Protein AF-A0A0B4EH41-F1 (afdb_monomer_lite)

Secondary structure (DSSP, 8-state):
---HHHHHHHHHHHTT--HHHHHHHHHHHTTT---HHHHHHHHHHHHHHHHHHHHHHHHHHTTT---TTHHHHHHHHHHHHHHHHHHHH--

Structure (mmCIF, N/CA/C/O backbone):
data_AF-A0A0B4EH41-F1
#
_entry.id   AF-A0A0B4EH41-F1
#
loop_
_atom_site.group_PDB
_atom_site.id
_atom_site.type_symbol
_atom_site.label_atom_id
_atom_site.label_alt_id
_atom_site.label_comp_id
_atom_site.label_asym_id
_atom_site.label_entity_id
_atom_site.label_seq_id
_atom_site.pdbx_PDB_ins_code
_atom_site.Cartn_x
_atom_site.Cartn_y
_atom_site.Cartn_z
_atom_site.occupancy
_atom_site.B_iso_or_equiv
_atom_site.auth_seq_id
_atom_site.auth_comp_id
_atom_site.auth_asym_id
_atom_site.auth_atom_id
_atom_site.pdbx_PDB_model_num
ATOM 1 N N . MET A 1 1 ? -17.371 2.716 -9.396 1.00 71.81 1 MET A N 1
ATOM 2 C CA . MET A 1 1 ? -16.969 3.410 -8.154 1.00 71.81 1 MET A CA 1
ATOM 3 C C . MET A 1 1 ? -16.178 2.432 -7.316 1.00 71.81 1 MET A C 1
ATOM 5 O O . MET A 1 1 ? -16.508 1.253 -7.376 1.00 71.81 1 MET A O 1
ATOM 9 N N . ASN A 1 2 ? -15.147 2.907 -6.621 1.00 91.06 2 ASN A N 1
ATOM 10 C CA . ASN A 1 2 ? -14.314 2.088 -5.741 1.00 91.06 2 ASN A CA 1
ATOM 11 C C . ASN A 1 2 ? -14.613 2.394 -4.264 1.00 91.06 2 ASN A C 1
ATOM 13 O O . ASN A 1 2 ? -15.360 3.331 -3.979 1.00 91.06 2 ASN A O 1
ATOM 17 N N . GLU A 1 3 ? -14.047 1.606 -3.354 1.00 96.38 3 GLU A N 1
ATOM 18 C CA . GLU A 1 3 ? -14.113 1.863 -1.911 1.00 96.38 3 GLU A CA 1
ATOM 19 C C . GLU A 1 3 ? -13.216 3.046 -1.512 1.00 96.38 3 GLU A C 1
ATOM 21 O O . GLU A 1 3 ? -12.212 3.324 -2.167 1.00 96.38 3 GLU A O 1
ATOM 26 N N . LEU A 1 4 ? -13.582 3.756 -0.442 1.00 96.94 4 LEU A N 1
ATOM 27 C CA . LEU A 1 4 ? -12.884 4.963 0.016 1.00 96.94 4 LEU A CA 1
ATOM 28 C C . LEU A 1 4 ? -11.431 4.675 0.415 1.00 96.94 4 LEU A C 1
ATOM 30 O O . LEU A 1 4 ? -10.520 5.451 0.137 1.00 96.94 4 LEU A O 1
ATOM 34 N N . GLU A 1 5 ? -11.221 3.532 1.053 1.00 98.00 5 GLU A N 1
ATOM 35 C CA . GLU A 1 5 ? -9.935 3.051 1.535 1.00 98.00 5 GLU A CA 1
ATOM 36 C C . GLU A 1 5 ? -8.917 2.873 0.406 1.00 98.00 5 GLU A C 1
ATOM 38 O O . GLU A 1 5 ? -7.716 2.932 0.662 1.00 98.00 5 GLU A O 1
ATOM 43 N N . TRP A 1 6 ? -9.374 2.705 -0.840 1.00 98.25 6 TRP A N 1
ATOM 44 C CA . TRP A 1 6 ? -8.495 2.682 -2.004 1.00 98.25 6 TRP A CA 1
ATOM 45 C C . TRP A 1 6 ? -7.764 4.016 -2.183 1.00 98.25 6 TRP A C 1
ATOM 47 O O . TRP A 1 6 ? -6.548 4.033 -2.369 1.00 98.25 6 TRP A O 1
ATOM 57 N N . ASP A 1 7 ? -8.481 5.137 -2.101 1.00 98.25 7 ASP A N 1
ATOM 58 C CA . ASP A 1 7 ? -7.877 6.461 -2.276 1.00 98.25 7 ASP A CA 1
ATOM 59 C C . ASP A 1 7 ? -6.982 6.825 -1.087 1.00 98.25 7 ASP A C 1
ATOM 61 O O . ASP A 1 7 ? -5.927 7.431 -1.270 1.00 98.25 7 ASP A O 1
ATOM 65 N N . LEU A 1 8 ? -7.346 6.395 0.125 1.00 98.31 8 LEU A N 1
ATOM 66 C CA . LEU A 1 8 ? -6.510 6.583 1.314 1.00 98.31 8 LEU A CA 1
ATOM 67 C C . LEU A 1 8 ? -5.212 5.771 1.229 1.00 98.31 8 LEU A C 1
ATOM 69 O O . LEU A 1 8 ? -4.141 6.308 1.505 1.00 98.31 8 LEU A O 1
ATOM 73 N N . ALA A 1 9 ? -5.288 4.515 0.779 1.00 98.19 9 ALA A N 1
ATOM 74 C CA . ALA A 1 9 ? -4.116 3.684 0.517 1.00 98.19 9 ALA A CA 1
ATOM 75 C C . ALA A 1 9 ? -3.183 4.328 -0.519 1.00 98.19 9 ALA A C 1
ATOM 77 O O . ALA A 1 9 ? -1.974 4.412 -0.285 1.00 98.19 9 ALA A O 1
ATOM 78 N N . ALA A 1 10 ? -3.749 4.840 -1.618 1.00 98.38 10 ALA A N 1
ATOM 79 C CA . ALA A 1 10 ? -2.988 5.535 -2.654 1.00 98.38 10 ALA A CA 1
ATOM 80 C C . ALA A 1 10 ? -2.298 6.772 -2.088 1.00 98.38 10 ALA A C 1
ATOM 82 O O . ALA A 1 10 ? -1.094 6.950 -2.272 1.00 98.38 10 ALA A O 1
ATOM 83 N N . PHE A 1 11 ? -3.040 7.602 -1.354 1.00 98.31 11 PHE A N 1
ATOM 84 C CA . PHE A 1 11 ? -2.500 8.812 -0.753 1.00 98.31 11 PHE A CA 1
ATOM 85 C C . PHE A 1 11 ? -1.303 8.507 0.155 1.00 98.31 11 PHE A C 1
ATOM 87 O O . PHE A 1 11 ? -0.262 9.152 0.023 1.00 98.31 11 PHE A O 1
ATOM 94 N N . SER A 1 12 ? -1.412 7.497 1.021 1.00 97.88 12 SER A N 1
ATOM 95 C CA . SER A 1 12 ? -0.314 7.089 1.902 1.00 97.88 12 SER A CA 1
ATOM 96 C C . SER A 1 12 ? 0.903 6.569 1.128 1.00 97.88 12 SER A C 1
ATOM 98 O O . SER A 1 12 ? 2.028 6.965 1.428 1.00 97.88 12 SER A O 1
ATOM 100 N N . LEU A 1 13 ? 0.703 5.726 0.105 1.00 98.00 13 LEU A N 1
ATOM 101 C CA . LEU A 1 13 ? 1.807 5.160 -0.682 1.00 98.00 13 LEU A CA 1
ATOM 102 C C . LEU A 1 13 ? 2.570 6.210 -1.488 1.00 98.00 13 LEU A C 1
ATOM 104 O O . LEU A 1 13 ? 3.803 6.181 -1.518 1.00 98.00 13 LEU A O 1
ATOM 108 N N . GLU A 1 14 ? 1.853 7.111 -2.160 1.00 97.94 14 GLU A N 1
ATOM 109 C CA . GLU A 1 14 ? 2.470 8.092 -3.059 1.00 97.94 14 GLU A CA 1
ATOM 110 C C . GLU A 1 14 ? 3.158 9.228 -2.297 1.00 97.94 14 GLU A C 1
ATOM 112 O O . GLU A 1 14 ? 4.136 9.793 -2.787 1.00 97.94 14 GLU A O 1
ATOM 117 N N . ASN A 1 15 ? 2.719 9.512 -1.066 1.00 97.44 15 ASN A N 1
ATOM 118 C CA . ASN A 1 15 ? 3.428 10.410 -0.153 1.00 97.44 15 ASN A CA 1
ATOM 119 C C . ASN A 1 15 ? 4.519 9.701 0.668 1.00 97.44 15 ASN A C 1
ATOM 121 O O . ASN A 1 15 ? 5.164 10.346 1.492 1.00 97.44 15 ASN A O 1
ATOM 125 N N . GLN A 1 16 ? 4.752 8.403 0.429 1.00 94.94 16 GLN A N 1
ATOM 126 C CA . GLN A 1 16 ? 5.780 7.596 1.099 1.00 94.94 16 GLN A CA 1
ATOM 127 C C . GLN A 1 16 ? 5.652 7.621 2.626 1.00 94.94 16 GLN A C 1
ATOM 129 O O . GLN A 1 16 ? 6.657 7.647 3.335 1.00 94.94 16 GLN A O 1
ATOM 134 N N . PHE A 1 17 ? 4.416 7.618 3.129 1.00 96.88 17 PHE A N 1
ATOM 135 C CA . PHE A 1 17 ? 4.185 7.560 4.564 1.00 96.88 17 PHE A CA 1
ATOM 136 C C . PHE A 1 17 ? 4.690 6.236 5.131 1.00 96.88 17 PHE A C 1
ATOM 138 O O . PHE A 1 17 ? 4.428 5.165 4.577 1.00 96.88 17 PHE A O 1
ATOM 145 N N . ASP A 1 18 ? 5.385 6.313 6.262 1.00 91.56 18 ASP A N 1
ATOM 146 C CA . ASP A 1 18 ? 5.635 5.141 7.093 1.00 91.56 18 ASP A CA 1
ATO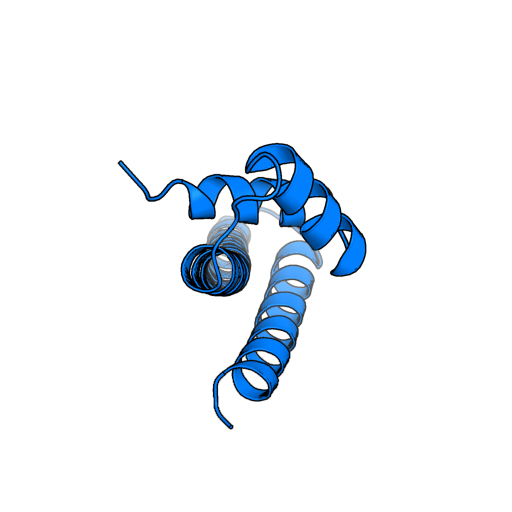M 147 C C . ASP A 1 18 ? 4.352 4.704 7.837 1.00 91.56 18 ASP A C 1
ATOM 149 O O . ASP A 1 18 ? 3.266 5.271 7.656 1.00 91.56 18 ASP A O 1
ATOM 153 N N . GLN A 1 19 ? 4.449 3.647 8.648 1.00 87.38 19 GLN A N 1
ATOM 154 C CA . GLN A 1 19 ? 3.296 3.102 9.373 1.00 87.38 19 GLN A CA 1
ATOM 155 C C . GLN A 1 19 ? 2.707 4.093 10.388 1.00 87.38 19 GLN A C 1
ATOM 157 O O . GLN A 1 19 ? 1.483 4.196 10.490 1.00 87.38 19 GLN A O 1
ATOM 162 N N . GLU A 1 20 ? 3.543 4.850 11.103 1.00 93.50 20 GLU A N 1
ATOM 163 C CA . GLU A 1 20 ? 3.074 5.808 12.110 1.00 93.50 20 GLU A CA 1
ATOM 164 C C . GLU A 1 20 ? 2.455 7.040 11.445 1.00 93.50 20 GLU A C 1
ATOM 166 O O . GLU A 1 20 ? 1.376 7.474 11.846 1.00 93.50 20 GLU A O 1
ATOM 171 N N . GLN A 1 21 ? 3.057 7.542 10.365 1.00 97.25 21 GLN A N 1
ATOM 172 C CA . GLN A 1 21 ? 2.498 8.626 9.555 1.00 97.25 21 GLN A CA 1
ATOM 173 C C . GLN A 1 21 ? 1.172 8.224 8.908 1.00 97.25 21 GLN A C 1
ATOM 175 O O . GLN A 1 21 ? 0.217 9.001 8.902 1.00 97.25 21 GLN A O 1
ATOM 180 N N . THR A 1 22 ? 1.081 6.996 8.388 1.00 95.38 22 THR A N 1
ATOM 181 C CA . THR A 1 22 ? -0.169 6.459 7.837 1.00 95.38 22 THR A CA 1
ATOM 182 C C . THR A 1 22 ? -1.235 6.382 8.924 1.00 95.38 22 THR A C 1
ATOM 184 O O . THR A 1 22 ? -2.359 6.828 8.715 1.00 95.38 22 THR A O 1
ATOM 187 N N . LYS A 1 23 ? -0.890 5.877 10.110 1.00 94.38 23 LYS A N 1
ATOM 188 C CA . LYS A 1 23 ? -1.808 5.812 11.246 1.00 94.38 23 LYS A CA 1
ATOM 189 C C . LYS A 1 23 ? -2.293 7.200 11.664 1.00 94.38 23 LYS A C 1
ATOM 191 O O . LYS A 1 23 ? -3.501 7.383 11.776 1.00 94.38 23 LYS A O 1
ATOM 196 N N . GLU A 1 24 ? -1.396 8.170 11.838 1.00 97.62 24 GLU A N 1
ATOM 197 C CA . GLU A 1 24 ? -1.742 9.552 12.199 1.00 97.62 24 GLU A CA 1
ATOM 198 C C . GLU A 1 24 ? -2.657 10.204 11.153 1.00 97.62 24 GLU A C 1
ATOM 200 O O . GLU A 1 24 ? -3.700 10.761 11.499 1.00 97.62 24 GLU A O 1
ATOM 205 N N . PHE A 1 25 ? -2.318 10.074 9.868 1.00 98.06 25 PHE A N 1
ATOM 206 C CA . PHE A 1 25 ? -3.145 10.564 8.766 1.00 98.06 25 PHE A CA 1
ATOM 207 C C . PHE A 1 25 ? -4.571 10.009 8.835 1.00 98.06 25 PHE A C 1
ATOM 209 O O . PHE A 1 25 ? -5.540 10.758 8.701 1.00 98.06 25 PHE A O 1
ATOM 216 N N . LEU A 1 26 ? -4.706 8.705 9.070 1.00 97.75 26 LEU A N 1
ATOM 217 C CA . LEU A 1 26 ? -6.002 8.044 9.127 1.00 97.75 26 LEU A CA 1
ATOM 218 C C . LEU A 1 26 ? -6.807 8.414 10.375 1.00 97.75 26 LEU A C 1
ATOM 220 O O . LEU A 1 26 ? -8.021 8.581 10.275 1.00 97.75 26 LEU A O 1
ATOM 224 N N . GLU A 1 27 ? -6.159 8.598 11.528 1.00 97.81 27 GLU A N 1
ATOM 225 C CA . GLU A 1 27 ? -6.823 9.135 12.723 1.00 97.81 27 GLU A CA 1
ATOM 226 C C . GLU A 1 27 ? -7.426 10.513 12.445 1.00 97.81 27 GLU A C 1
ATOM 228 O O . GLU A 1 27 ? -8.579 10.769 12.789 1.00 97.81 27 GLU A O 1
ATOM 233 N N . ILE A 1 28 ? -6.674 11.389 11.775 1.00 98.00 28 ILE A N 1
ATOM 234 C CA . ILE A 1 28 ? -7.152 12.724 11.405 1.00 98.00 28 ILE A CA 1
ATOM 235 C C . ILE A 1 28 ? -8.301 12.617 10.397 1.00 98.00 28 ILE A C 1
ATOM 237 O O . ILE A 1 28 ? -9.345 13.237 10.594 1.00 98.00 28 ILE A O 1
ATOM 241 N N . TYR A 1 29 ? -8.132 11.816 9.342 1.00 98.12 29 TYR A N 1
ATOM 242 C CA . TYR A 1 29 ? -9.119 11.667 8.272 1.00 98.12 29 TYR A CA 1
ATOM 243 C C . TYR A 1 29 ? -10.474 11.156 8.787 1.00 98.12 29 TYR A C 1
ATOM 245 O O . TYR A 1 29 ? -11.522 11.652 8.378 1.00 98.12 29 TYR A O 1
ATOM 253 N N . PHE A 1 30 ? -10.460 10.188 9.707 1.00 97.81 30 PHE A N 1
ATOM 254 C CA . PHE A 1 30 ? -11.668 9.604 10.298 1.00 97.81 30 PHE A CA 1
ATOM 255 C C . PHE A 1 30 ? -12.120 10.289 11.598 1.00 97.81 30 PHE A C 1
ATOM 257 O O . PHE A 1 30 ? -13.013 9.773 12.272 1.00 97.81 30 PHE A O 1
ATOM 264 N N . GLU A 1 31 ? -11.524 11.421 11.985 1.00 98.00 31 GLU A N 1
ATOM 265 C CA . GLU A 1 31 ? -11.822 12.123 13.245 1.00 98.00 31 GLU A CA 1
ATOM 266 C C . GLU A 1 31 ? -11.732 11.212 14.491 1.00 98.00 31 GLU A C 1
ATOM 268 O O . GLU A 1 31 ? -12.573 11.272 15.393 1.00 98.00 31 GLU A O 1
ATOM 273 N N . GLY A 1 32 ? -10.749 10.310 14.521 1.00 96.62 32 GLY A N 1
ATOM 274 C CA . GLY A 1 32 ? -10.550 9.341 15.602 1.00 96.62 32 GLY A CA 1
ATOM 275 C C . GLY A 1 32 ? -11.517 8.151 15.602 1.00 96.62 32 GLY A C 1
ATOM 276 O O . GLY A 1 32 ? -11.577 7.411 16.582 1.00 96.62 32 GLY A O 1
ATOM 277 N N . LYS A 1 33 ? -12.322 7.969 14.543 1.00 97.62 33 LYS A N 1
ATOM 278 C CA . LYS A 1 33 ? -13.362 6.920 14.447 1.00 97.62 33 LYS A CA 1
ATOM 279 C C . LYS A 1 33 ? -13.018 5.805 13.457 1.00 97.62 33 LYS A C 1
ATOM 281 O O . LYS A 1 33 ? -13.910 5.062 13.046 1.00 97.62 33 LYS A O 1
ATOM 286 N N . ILE A 1 34 ? -11.760 5.700 13.032 1.00 97.62 34 ILE A N 1
ATOM 287 C CA . ILE A 1 34 ? -11.341 4.648 12.104 1.00 97.62 34 ILE A CA 1
ATOM 288 C C . ILE A 1 34 ? -11.535 3.266 12.747 1.00 97.62 34 ILE A C 1
ATOM 290 O O . ILE A 1 34 ? -11.160 3.039 13.897 1.00 97.62 34 ILE A O 1
ATOM 294 N N . THR A 1 35 ? -12.130 2.335 12.002 1.00 97.31 35 THR A N 1
ATOM 295 C CA . THR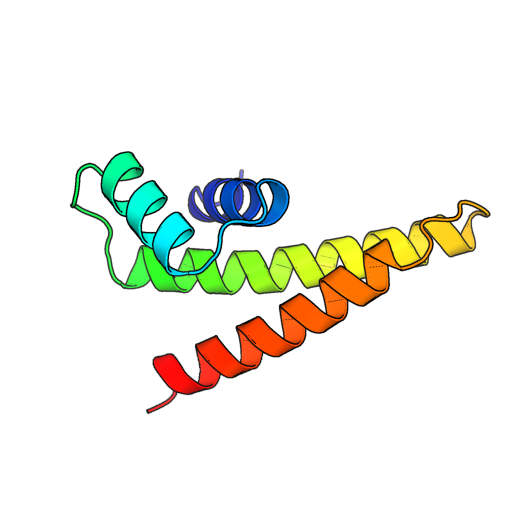 A 1 35 ? -12.343 0.957 12.466 1.00 97.31 35 THR A CA 1
ATOM 296 C C . THR A 1 35 ? -11.198 0.035 12.049 1.00 97.31 35 THR A C 1
ATOM 298 O O . THR A 1 35 ? -10.489 0.302 11.077 1.00 97.31 35 THR A O 1
ATOM 301 N N . GLU A 1 36 ? -11.065 -1.107 12.726 1.00 95.56 36 GLU A N 1
ATOM 302 C CA . GLU A 1 36 ? -10.130 -2.169 12.324 1.00 95.56 36 GLU A CA 1
ATOM 303 C C . GLU A 1 36 ? -10.404 -2.686 10.903 1.00 95.56 36 GLU A C 1
ATOM 305 O O . GLU A 1 36 ? -9.474 -3.008 10.166 1.00 95.56 36 GLU A O 1
ATOM 310 N N . GLU A 1 37 ? -11.669 -2.704 10.466 1.00 96.31 37 GLU A N 1
ATOM 311 C CA . GLU A 1 37 ? -12.010 -3.063 9.087 1.00 96.31 37 GLU A CA 1
ATOM 312 C C . GLU A 1 37 ? -11.435 -2.053 8.086 1.00 96.31 37 GLU A C 1
ATOM 314 O O . GLU A 1 37 ? -10.837 -2.461 7.090 1.00 96.31 37 GLU A O 1
ATOM 319 N N . ASN A 1 38 ? -11.552 -0.748 8.363 1.00 97.50 38 ASN A N 1
ATOM 320 C CA . ASN A 1 38 ? -10.977 0.283 7.496 1.00 97.50 38 ASN A CA 1
ATOM 321 C C . ASN A 1 38 ? -9.450 0.142 7.425 1.00 97.50 38 ASN A C 1
ATOM 323 O O . ASN A 1 38 ? -8.892 0.160 6.331 1.00 97.50 38 ASN A O 1
ATOM 327 N N . ARG A 1 39 ? -8.767 -0.053 8.565 1.00 96.19 39 ARG A N 1
ATOM 328 C CA . ARG A 1 39 ? -7.303 -0.253 8.592 1.00 96.19 39 ARG A CA 1
ATOM 329 C C . ARG A 1 39 ? -6.886 -1.452 7.752 1.00 96.19 39 ARG A C 1
ATOM 331 O O . ARG A 1 39 ? -5.997 -1.337 6.909 1.00 96.19 39 ARG A O 1
ATOM 338 N N . LYS A 1 40 ? -7.579 -2.578 7.932 1.00 96.19 40 LYS A N 1
ATOM 339 C CA . LYS A 1 40 ? -7.323 -3.805 7.181 1.00 96.19 40 LYS A CA 1
ATOM 340 C C . LYS A 1 40 ? -7.530 -3.607 5.680 1.00 96.19 40 LYS A C 1
ATOM 342 O O . LYS A 1 40 ? -6.687 -4.028 4.892 1.00 96.19 40 LYS A O 1
ATOM 347 N N . LYS A 1 41 ? -8.621 -2.952 5.272 1.00 97.44 41 LYS A N 1
ATOM 348 C CA . LYS A 1 41 ? -8.883 -2.631 3.860 1.00 97.44 41 LYS A CA 1
ATOM 349 C C . LYS A 1 41 ? -7.802 -1.737 3.269 1.00 97.44 41 LYS A C 1
ATOM 351 O O . LYS A 1 41 ? -7.326 -2.027 2.179 1.00 97.44 41 LYS A O 1
ATOM 356 N N . ILE A 1 42 ? -7.379 -0.699 3.989 1.00 97.75 42 ILE A N 1
ATOM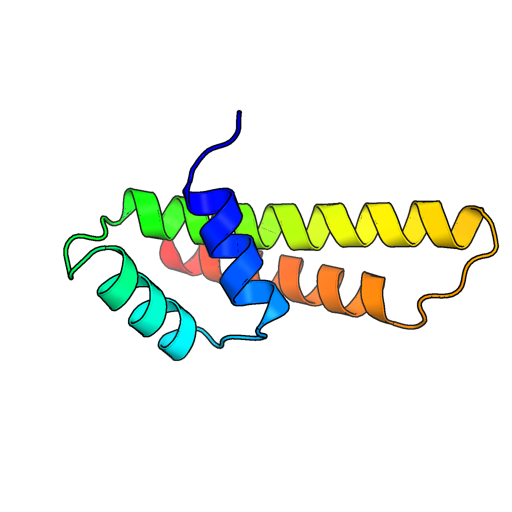 357 C CA . ILE A 1 42 ? -6.314 0.203 3.536 1.00 97.75 42 ILE A CA 1
ATOM 358 C C . ILE A 1 42 ? -5.018 -0.580 3.313 1.00 97.75 42 ILE A C 1
ATOM 360 O O . ILE A 1 42 ? -4.453 -0.482 2.228 1.00 97.75 42 ILE A O 1
ATOM 364 N N . LEU A 1 43 ? -4.595 -1.420 4.265 1.00 97.00 43 LEU A N 1
ATOM 365 C CA . LEU A 1 43 ? -3.401 -2.258 4.105 1.00 97.00 43 LEU A CA 1
ATOM 366 C C . LEU A 1 43 ? -3.510 -3.193 2.888 1.00 97.00 43 LEU A C 1
ATOM 368 O O . LEU A 1 43 ? -2.585 -3.274 2.078 1.00 97.00 43 LEU A O 1
ATOM 372 N N . ILE A 1 44 ? -4.662 -3.851 2.708 1.00 97.69 44 ILE A N 1
ATOM 373 C CA . ILE A 1 44 ? -4.933 -4.689 1.529 1.00 97.69 44 ILE A CA 1
ATOM 374 C C . ILE A 1 44 ? -4.804 -3.866 0.244 1.00 97.69 44 ILE A C 1
ATOM 376 O O . ILE A 1 44 ? -4.154 -4.300 -0.706 1.00 97.69 44 ILE A O 1
ATOM 380 N N . TYR A 1 45 ? -5.390 -2.671 0.198 1.00 98.50 45 TYR A N 1
ATOM 381 C CA . TYR A 1 45 ? -5.344 -1.834 -0.994 1.00 98.50 45 TYR A CA 1
ATOM 382 C C . TYR A 1 45 ? -3.961 -1.251 -1.267 1.00 98.50 45 TYR A C 1
ATOM 384 O O . TYR A 1 45 ? -3.617 -1.110 -2.438 1.00 98.50 45 TYR A O 1
ATOM 392 N N . GLN A 1 46 ? -3.133 -1.010 -0.248 1.00 98.25 46 GLN A N 1
ATOM 393 C CA . GLN A 1 46 ? -1.727 -0.662 -0.456 1.00 98.25 46 GLN A CA 1
ATOM 394 C C . GLN A 1 46 ? -0.984 -1.795 -1.183 1.00 98.25 46 GLN A C 1
ATOM 396 O O . GLN A 1 46 ? -0.332 -1.555 -2.201 1.00 98.25 46 GLN A O 1
ATOM 401 N N . ILE A 1 47 ? -1.166 -3.045 -0.740 1.00 98.44 47 ILE A N 1
ATOM 402 C CA . ILE A 1 47 ? -0.594 -4.232 -1.399 1.00 98.44 47 ILE A CA 1
ATOM 403 C C . ILE A 1 47 ? -1.111 -4.351 -2.841 1.00 98.44 47 ILE A C 1
ATOM 405 O O . ILE A 1 47 ? -0.326 -4.513 -3.779 1.00 98.44 47 ILE A O 1
ATOM 409 N N . CYS A 1 48 ? -2.431 -4.245 -3.040 1.00 98.56 48 CYS A N 1
ATOM 410 C CA . CYS A 1 48 ? -3.043 -4.351 -4.364 1.00 98.56 48 CYS A CA 1
ATOM 411 C C . CYS A 1 48 ? -2.550 -3.264 -5.323 1.00 98.56 48 CYS A C 1
ATOM 413 O O . CYS A 1 48 ? -2.310 -3.557 -6.492 1.00 98.56 48 CYS A O 1
ATOM 415 N N . GLN A 1 49 ? -2.403 -2.025 -4.855 1.00 98.62 49 GLN A N 1
ATOM 416 C CA . GLN A 1 49 ? -1.931 -0.920 -5.681 1.00 98.62 49 GLN A CA 1
ATOM 417 C C . GLN A 1 49 ? -0.454 -1.055 -6.024 1.00 98.62 49 GLN A C 1
ATOM 419 O O . GLN A 1 49 ? -0.095 -0.882 -7.184 1.00 98.62 49 GLN A O 1
ATOM 424 N N . ASP A 1 50 ? 0.407 -1.402 -5.067 1.00 98.69 50 ASP A N 1
ATOM 425 C CA . ASP A 1 50 ? 1.810 -1.691 -5.365 1.00 98.69 50 ASP A CA 1
ATOM 426 C C . ASP A 1 50 ? 1.956 -2.787 -6.417 1.00 98.69 50 ASP A C 1
ATOM 428 O O . ASP A 1 50 ? 2.648 -2.575 -7.414 1.00 98.69 50 ASP A O 1
ATOM 432 N N . PHE A 1 51 ? 1.211 -3.883 -6.282 1.00 98.69 51 PHE A N 1
ATOM 433 C CA .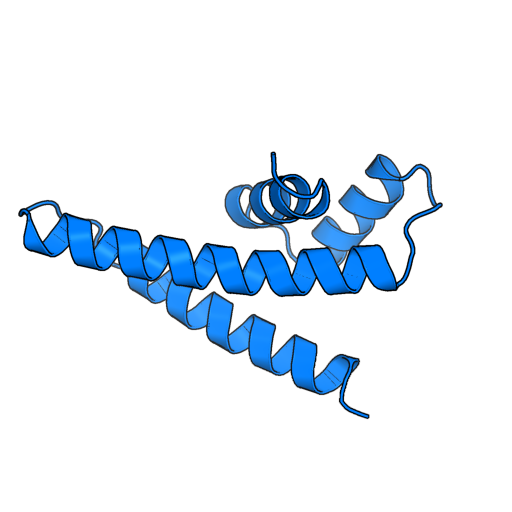 PHE A 1 51 ? 1.204 -4.940 -7.287 1.00 98.69 51 PHE A CA 1
ATOM 434 C C . PHE A 1 51 ? 0.641 -4.481 -8.644 1.00 98.69 51 PHE A C 1
ATOM 436 O O . PHE A 1 51 ? 1.228 -4.768 -9.690 1.00 98.69 51 PHE A O 1
ATOM 443 N N . LEU A 1 52 ? -0.464 -3.728 -8.649 1.00 98.62 52 LEU A N 1
ATOM 444 C CA . LEU A 1 52 ? -1.064 -3.173 -9.866 1.00 98.62 52 LEU A CA 1
ATOM 445 C C . LEU A 1 52 ? -0.069 -2.287 -10.623 1.00 98.62 52 LEU A C 1
ATOM 447 O O . LEU A 1 52 ? 0.092 -2.427 -11.835 1.00 98.62 52 LEU A O 1
ATOM 451 N N . TRP A 1 53 ? 0.609 -1.389 -9.914 1.00 98.69 53 TRP A N 1
ATOM 452 C CA . TRP A 1 53 ? 1.557 -0.464 -10.517 1.00 98.69 53 TRP A CA 1
ATOM 453 C C . TRP A 1 53 ? 2.843 -1.162 -10.961 1.00 98.69 53 TRP A C 1
ATOM 455 O O . TRP A 1 53 ? 3.395 -0.767 -11.981 1.00 98.69 53 TRP A O 1
ATOM 465 N N . THR A 1 54 ? 3.264 -2.250 -10.306 1.00 98.62 54 THR A N 1
ATOM 466 C CA . THR A 1 54 ? 4.305 -3.141 -10.844 1.00 98.62 54 THR A CA 1
ATOM 467 C C . THR A 1 54 ? 3.907 -3.703 -12.210 1.00 98.62 54 THR A C 1
ATOM 469 O O . THR A 1 54 ? 4.693 -3.618 -13.153 1.00 98.62 54 THR A O 1
ATOM 472 N N . LEU A 1 55 ? 2.693 -4.249 -12.350 1.00 98.62 55 LEU A N 1
ATOM 473 C CA . LEU A 1 55 ? 2.219 -4.792 -13.630 1.00 98.62 55 LEU A CA 1
ATOM 474 C C . LEU A 1 55 ? 2.094 -3.707 -14.702 1.00 98.62 55 LEU A C 1
ATOM 476 O O . LEU A 1 55 ? 2.454 -3.933 -15.858 1.00 98.62 55 LEU 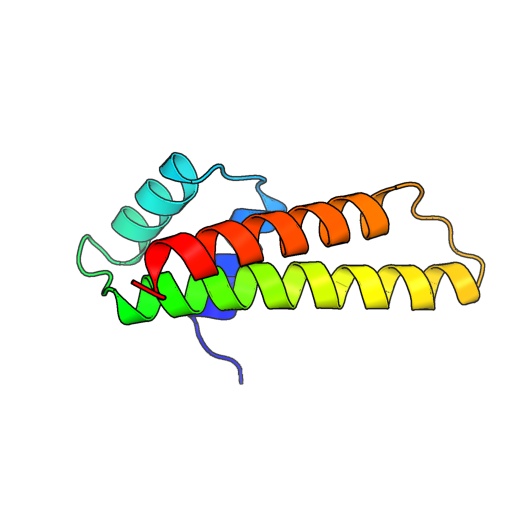A O 1
ATOM 480 N N . TRP A 1 56 ? 1.617 -2.522 -14.318 1.00 98.62 56 TRP A N 1
ATOM 481 C CA . TRP A 1 56 ? 1.569 -1.365 -15.204 1.00 98.62 56 TRP A CA 1
ATOM 482 C C . TRP A 1 56 ? 2.966 -0.992 -15.711 1.00 98.62 56 TRP A C 1
ATOM 484 O O . TRP A 1 56 ? 3.124 -0.761 -16.907 1.00 98.62 56 TRP A O 1
ATOM 494 N N . THR A 1 57 ? 3.984 -1.000 -14.843 1.00 98.38 57 THR A N 1
ATOM 49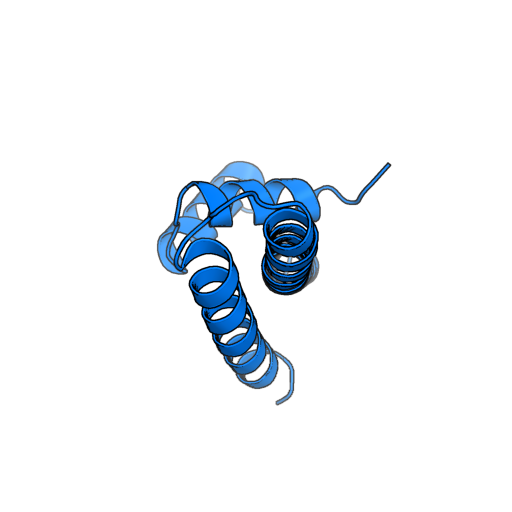5 C CA . THR A 1 57 ? 5.372 -0.735 -15.244 1.00 98.38 57 THR A CA 1
ATOM 496 C C . THR A 1 57 ? 5.876 -1.762 -16.238 1.00 98.38 57 THR A C 1
ATOM 498 O O . THR A 1 57 ? 6.377 -1.372 -17.283 1.00 98.38 57 THR A O 1
ATOM 501 N N . VAL A 1 58 ? 5.682 -3.056 -15.963 1.00 98.31 58 VAL A N 1
ATOM 502 C CA . VAL A 1 58 ? 6.081 -4.126 -16.889 1.00 98.31 58 VAL A CA 1
ATOM 503 C C . VAL A 1 58 ? 5.432 -3.913 -18.255 1.00 98.31 58 VAL A C 1
ATOM 505 O O . VAL A 1 58 ? 6.123 -3.878 -19.266 1.00 98.31 58 VAL A O 1
ATOM 508 N N . LEU A 1 59 ? 4.116 -3.682 -18.294 1.00 98.31 59 LEU A N 1
ATOM 509 C CA . LEU A 1 59 ? 3.405 -3.433 -19.548 1.00 98.31 59 LEU A CA 1
ATOM 510 C C . LEU A 1 59 ? 3.968 -2.219 -20.293 1.00 98.31 59 LEU A C 1
ATOM 512 O O . LEU A 1 59 ? 4.047 -2.226 -21.518 1.00 98.31 59 LEU A O 1
ATOM 516 N N . LYS A 1 60 ? 4.331 -1.164 -19.572 1.00 98.06 60 LYS A N 1
ATOM 517 C CA . LYS A 1 60 ? 4.871 0.059 -20.153 1.00 98.06 60 LYS A CA 1
ATOM 518 C C . LYS A 1 60 ? 6.279 -0.120 -20.713 1.00 98.06 60 LYS A C 1
ATOM 520 O O . LYS A 1 60 ? 6.563 0.371 -21.805 1.00 98.06 60 LYS A O 1
ATOM 525 N N . GLU A 1 61 ? 7.125 -0.862 -20.011 1.00 97.94 61 GLU A N 1
ATOM 526 C CA . GLU A 1 61 ? 8.486 -1.164 -20.455 1.00 97.94 61 GLU A CA 1
ATOM 527 C C . GLU A 1 61 ? 8.503 -2.085 -21.682 1.00 97.94 61 GLU A C 1
ATOM 529 O O . GLU A 1 61 ? 9.297 -1.870 -22.597 1.00 97.94 61 GLU A O 1
ATOM 534 N N . GLU A 1 62 ? 7.539 -3.006 -21.798 1.00 97.31 62 GLU A N 1
ATOM 535 C CA . GLU A 1 62 ? 7.323 -3.797 -23.024 1.00 97.31 62 GLU A CA 1
ATOM 536 C C . GLU A 1 62 ? 6.992 -2.924 -24.254 1.00 97.31 62 GLU A C 1
ATOM 538 O O . GLU A 1 62 ? 7.222 -3.333 -25.391 1.00 97.31 62 GLU A O 1
ATOM 543 N N . HIS A 1 63 ? 6.491 -1.699 -24.053 1.00 96.38 63 HIS A N 1
ATOM 544 C CA . HIS A 1 63 ? 6.215 -0.733 -25.125 1.00 96.38 63 HIS A CA 1
ATOM 545 C C . HIS A 1 63 ? 7.352 0.283 -25.342 1.00 96.38 63 HIS A C 1
ATOM 547 O O . HIS A 1 63 ? 7.163 1.284 -26.036 1.00 96.38 63 HIS A O 1
ATOM 553 N N . GLY A 1 64 ? 8.543 0.024 -24.792 1.00 96.19 64 GLY A N 1
ATOM 554 C CA . GLY A 1 64 ? 9.750 0.822 -25.021 1.00 96.19 64 GLY A CA 1
ATOM 555 C C . GLY A 1 64 ? 9.922 2.024 -24.090 1.00 96.19 64 GLY A C 1
ATOM 556 O O . GLY A 1 64 ? 10.853 2.808 -24.283 1.00 96.19 64 GLY A O 1
ATOM 557 N N . GLU A 1 65 ? 9.056 2.186 -23.086 1.00 97.81 65 GLU A N 1
ATOM 558 C CA . GLU A 1 65 ? 9.282 3.138 -21.995 1.00 97.81 65 GLU A CA 1
ATOM 559 C C . GLU A 1 65 ? 10.330 2.571 -21.005 1.00 97.81 65 GLU A C 1
ATOM 561 O O . GLU A 1 65 ? 10.596 1.373 -20.990 1.00 97.81 65 GLU A O 1
ATOM 566 N N . ASN A 1 66 ? 10.965 3.416 -20.187 1.00 96.50 66 ASN A N 1
ATOM 567 C CA . ASN A 1 66 ? 11.937 2.974 -19.177 1.00 96.50 66 ASN A CA 1
ATOM 568 C C . ASN A 1 66 ? 11.635 3.652 -17.842 1.00 96.50 66 ASN A C 1
ATOM 570 O O . ASN A 1 66 ? 11.749 4.875 -17.730 1.00 96.50 66 ASN A O 1
ATOM 574 N N . PHE A 1 67 ? 11.278 2.853 -16.838 1.00 97.38 67 PHE A N 1
ATOM 575 C CA . PHE A 1 67 ? 10.945 3.319 -15.492 1.00 97.38 67 PHE A CA 1
ATOM 576 C C . PHE A 1 67 ? 11.999 2.911 -14.450 1.00 97.38 67 PHE A C 1
ATOM 578 O O . PHE A 1 67 ? 11.814 3.140 -13.250 1.00 97.38 67 PHE A O 1
ATOM 585 N N . GLY A 1 68 ? 13.123 2.340 -14.892 1.00 96.69 68 GLY A N 1
ATOM 586 C CA . GLY A 1 68 ? 14.231 1.932 -14.039 1.00 96.69 68 GLY A CA 1
ATOM 587 C C . GLY A 1 68 ? 13.793 0.921 -12.981 1.00 96.69 68 GLY A C 1
ATOM 588 O O . GLY A 1 68 ? 13.355 -0.184 -13.289 1.00 96.69 68 GLY A O 1
ATOM 589 N N . ASP A 1 69 ? 13.925 1.293 -11.709 1.00 97.75 69 ASP A N 1
ATOM 590 C CA . ASP A 1 69 ? 13.582 0.415 -10.586 1.00 97.75 69 ASP A CA 1
ATOM 591 C C . ASP A 1 69 ? 12.184 0.671 -10.005 1.00 97.75 69 ASP A C 1
ATOM 593 O O . ASP A 1 69 ? 11.800 0.002 -9.049 1.00 97.75 69 ASP A O 1
ATOM 597 N N . TYR A 1 70 ? 11.390 1.582 -10.581 1.00 98.19 70 TYR A N 1
ATOM 598 C CA . TYR A 1 70 ? 10.067 1.949 -10.055 1.00 98.19 70 TYR A CA 1
ATOM 599 C C . TYR A 1 70 ? 9.161 0.726 -9.820 1.00 98.19 70 TYR A C 1
ATOM 601 O O . TYR A 1 70 ? 8.665 0.520 -8.709 1.00 98.19 70 TYR A O 1
ATOM 609 N N . GLY A 1 71 ? 9.003 -0.136 -10.832 1.00 98.25 71 GLY A N 1
ATOM 610 C CA . GLY A 1 71 ? 8.157 -1.329 -10.728 1.00 98.25 71 GLY A CA 1
ATOM 611 C C . GLY A 1 71 ? 8.694 -2.353 -9.723 1.00 98.25 71 GLY A C 1
ATOM 612 O O . GLY A 1 71 ? 7.914 -2.979 -9.001 1.00 98.25 71 GLY A O 1
ATOM 613 N N . LYS A 1 72 ? 10.026 -2.484 -9.626 1.00 98.31 72 LYS A N 1
ATOM 614 C CA . LYS A 1 72 ? 10.697 -3.393 -8.682 1.00 98.31 72 LYS A CA 1
ATOM 615 C C . LYS A 1 72 ? 10.536 -2.923 -7.242 1.00 98.31 72 LYS A C 1
ATOM 617 O O . LYS A 1 72 ? 10.223 -3.736 -6.381 1.00 98.31 72 LYS A O 1
ATOM 622 N N . ILE A 1 73 ? 10.721 -1.628 -6.983 1.00 98.38 73 ILE A N 1
ATOM 623 C CA . ILE A 1 73 ? 10.558 -1.028 -5.653 1.00 98.38 73 ILE A CA 1
ATOM 624 C C . ILE A 1 73 ? 9.127 -1.238 -5.159 1.00 98.38 73 ILE A C 1
ATOM 626 O O . ILE A 1 73 ? 8.932 -1.702 -4.036 1.00 98.38 73 ILE A O 1
ATOM 630 N N . ARG A 1 74 ? 8.128 -0.979 -6.014 1.00 98.56 74 ARG A N 1
ATOM 631 C CA . ARG A 1 74 ? 6.720 -1.238 -5.679 1.00 98.56 74 ARG A CA 1
ATOM 632 C C . ARG A 1 74 ? 6.458 -2.717 -5.405 1.00 98.56 74 ARG A C 1
ATOM 634 O O . ARG A 1 74 ? 5.834 -3.037 -4.402 1.00 98.56 74 ARG A O 1
ATOM 641 N N . TYR A 1 75 ? 7.021 -3.621 -6.203 1.00 98.69 75 TYR A N 1
ATOM 642 C CA . TYR A 1 75 ? 6.864 -5.058 -5.975 1.00 98.69 75 TYR A CA 1
ATOM 643 C C . TYR A 1 75 ? 7.443 -5.506 -4.627 1.00 98.69 75 TYR A C 1
ATOM 645 O O . TYR A 1 75 ? 6.788 -6.226 -3.879 1.00 98.69 75 TYR A O 1
ATOM 653 N N . GLN A 1 76 ? 8.653 -5.050 -4.288 1.00 98.56 76 GLN A N 1
ATOM 654 C CA . GLN A 1 76 ? 9.279 -5.376 -3.003 1.00 98.56 76 GLN A CA 1
ATOM 655 C C . GLN A 1 76 ? 8.466 -4.833 -1.824 1.00 98.56 76 GLN A C 1
ATOM 657 O O . GLN A 1 76 ? 8.285 -5.530 -0.827 1.00 98.56 76 GLN A O 1
ATOM 662 N N . ARG A 1 77 ? 7.914 -3.620 -1.950 1.00 98.00 77 ARG A N 1
ATOM 663 C CA . ARG A 1 77 ? 7.035 -3.049 -0.926 1.00 98.00 77 ARG A CA 1
ATOM 664 C C . ARG A 1 77 ? 5.725 -3.830 -0.785 1.00 98.00 77 ARG A C 1
ATOM 666 O O . ARG A 1 77 ? 5.322 -4.087 0.345 1.00 98.00 77 ARG A O 1
ATOM 673 N N . ALA A 1 78 ? 5.118 -4.292 -1.883 1.00 98.38 78 ALA A N 1
ATOM 674 C CA . ALA A 1 78 ? 3.936 -5.160 -1.832 1.00 98.38 78 ALA A CA 1
ATOM 675 C C . ALA A 1 78 ? 4.201 -6.455 -1.048 1.00 98.38 78 ALA A C 1
ATOM 677 O O . ALA A 1 78 ? 3.376 -6.848 -0.227 1.00 98.38 78 ALA A O 1
ATOM 678 N N . LEU A 1 79 ? 5.352 -7.102 -1.277 1.00 98.44 79 LEU A N 1
ATOM 679 C CA . LEU A 1 79 ? 5.744 -8.311 -0.544 1.00 98.44 79 LEU A CA 1
ATOM 680 C C . LEU A 1 79 ? 5.940 -8.029 0.949 1.00 98.44 79 LEU A C 1
ATOM 682 O O . LEU A 1 79 ? 5.408 -8.760 1.778 1.00 98.44 79 LEU A O 1
ATOM 686 N N . HIS A 1 80 ? 6.631 -6.942 1.290 1.00 97.44 80 HIS A N 1
ATOM 687 C CA . HIS A 1 80 ? 6.822 -6.552 2.685 1.00 97.44 80 HIS A CA 1
ATOM 688 C C . HIS A 1 80 ? 5.490 -6.271 3.402 1.00 97.44 80 HIS A C 1
ATOM 690 O O . HIS A 1 80 ? 5.258 -6.754 4.506 1.00 97.44 80 HIS A O 1
ATOM 696 N N . LEU A 1 81 ? 4.579 -5.528 2.769 1.00 96.62 81 LEU A N 1
ATOM 697 C CA . LEU A 1 81 ? 3.261 -5.249 3.344 1.00 96.62 81 LEU A CA 1
ATOM 698 C C . LEU A 1 81 ? 2.400 -6.514 3.465 1.00 96.62 81 LEU A C 1
ATOM 700 O O . LEU A 1 81 ? 1.610 -6.629 4.401 1.00 96.62 81 LEU A O 1
ATOM 704 N N . LEU A 1 82 ? 2.569 -7.482 2.560 1.00 97.31 82 LEU A N 1
ATOM 705 C CA . LEU A 1 82 ? 1.921 -8.787 2.668 1.00 97.31 82 LEU A CA 1
ATOM 706 C C . LEU A 1 82 ? 2.416 -9.560 3.901 1.00 97.31 82 LEU A C 1
ATOM 708 O O . LEU A 1 82 ? 1.589 -10.111 4.623 1.00 97.31 82 LEU A O 1
ATOM 712 N N . GLU A 1 83 ? 3.722 -9.547 4.189 1.00 97.00 83 GLU A N 1
ATOM 713 C CA . GLU A 1 83 ? 4.287 -10.137 5.416 1.00 97.00 83 GLU A CA 1
ATOM 714 C C . GLU A 1 83 ? 3.725 -9.466 6.680 1.00 97.00 83 GLU A C 1
ATOM 716 O O . GLU A 1 83 ? 3.328 -10.156 7.621 1.00 97.00 83 GLU A O 1
ATOM 721 N N . VAL A 1 84 ? 3.627 -8.130 6.687 1.00 94.62 84 VAL A N 1
ATOM 722 C CA . VAL A 1 84 ? 3.005 -7.364 7.785 1.00 94.62 84 VAL A CA 1
ATOM 723 C C . VAL A 1 84 ? 1.549 -7.788 7.986 1.00 94.62 84 VAL A C 1
ATOM 725 O O . VAL A 1 84 ? 1.143 -8.098 9.104 1.00 94.62 84 VAL A O 1
ATOM 728 N N . MET A 1 85 ? 0.768 -7.869 6.906 1.00 94.75 85 MET A N 1
ATOM 729 C CA . MET A 1 85 ? -0.636 -8.279 6.975 1.00 94.75 85 MET A CA 1
ATOM 730 C C . MET A 1 85 ? -0.796 -9.709 7.512 1.00 94.75 85 MET A C 1
ATOM 732 O O . MET A 1 85 ? -1.706 -9.973 8.300 1.00 94.75 85 MET A O 1
ATOM 736 N N . GLU A 1 86 ? 0.060 -10.643 7.091 1.00 94.75 86 GLU A N 1
ATOM 737 C CA . GLU A 1 86 ? 0.036 -12.013 7.610 1.00 94.75 86 GLU A CA 1
ATOM 738 C C . GLU A 1 86 ? 0.391 -12.067 9.100 1.00 94.75 86 GLU A C 1
ATOM 740 O O . GLU A 1 86 ? -0.232 -12.824 9.843 1.00 94.75 86 GLU A O 1
ATOM 745 N N . TYR A 1 87 ? 1.340 -11.250 9.558 1.00 93.88 87 TYR A N 1
ATOM 746 C CA . TYR A 1 87 ? 1.682 -11.161 10.975 1.00 93.88 87 TYR A CA 1
ATOM 747 C C . TYR A 1 87 ? 0.529 -10.595 11.822 1.00 93.88 87 TYR A C 1
ATOM 749 O O . TYR A 1 87 ? 0.221 -11.146 12.881 1.00 93.88 87 TYR A O 1
ATOM 757 N N . GLU A 1 88 ? -0.126 -9.529 11.350 1.00 91.00 88 GLU A N 1
ATOM 758 C CA . GLU A 1 88 ? -1.180 -8.825 12.092 1.00 91.00 88 GLU A CA 1
ATOM 759 C C . GLU A 1 88 ? -2.521 -9.572 12.141 1.00 91.00 88 GLU A C 1
ATOM 761 O O . GLU A 1 88 ? -3.198 -9.533 13.165 1.00 91.00 88 GLU A O 1
ATOM 766 N N . TYR A 1 89 ? -2.927 -10.243 11.055 1.00 87.81 89 TYR A N 1
ATOM 767 C CA . TYR A 1 89 ? -4.305 -10.744 10.902 1.00 87.81 89 TYR A CA 1
ATOM 768 C C . TYR A 1 89 ? -4.439 -12.267 10.786 1.00 87.81 89 TYR A C 1
ATOM 770 O O . TYR A 1 89 ? -5.548 -12.755 10.544 1.00 87.81 89 TYR A O 1
ATOM 778 N N . ARG A 1 90 ? -3.342 -13.026 10.886 1.00 78.75 90 ARG A N 1
ATOM 779 C CA . ARG A 1 90 ? -3.358 -14.496 10.755 1.00 78.75 90 ARG A CA 1
ATOM 780 C C . ARG A 1 90 ? -3.135 -15.250 12.075 1.00 78.75 90 ARG A C 1
ATOM 782 O O . ARG A 1 90 ? -3.192 -16.479 12.053 1.00 78.75 90 ARG A O 1
ATOM 789 N N . ASN A 1 91 ? -2.928 -14.533 13.182 1.00 51.72 91 ASN A N 1
ATOM 790 C CA . ASN A 1 91 ? -2.881 -15.054 14.558 1.00 51.72 91 ASN A CA 1
ATOM 791 C C . ASN A 1 91 ? -4.154 -14.683 15.328 1.00 51.72 91 ASN A C 1
ATOM 793 O O . ASN A 1 91 ? -4.457 -15.392 16.313 1.00 51.72 91 ASN A O 1
#

pLDDT: mean 96.04, std 6.07, range [51.72, 98.69]

Radius of gyration: 14.27 Å; chains: 1; bounding box: 31×28×41 Å

InterPro domains:
  IPR011009 Protein kinase-like domain superfamily [SSF56112] (2-83)

Foldseek 3Di:
DDDPLLVLLVVCVVVVHDPVRSVVVVCVVCVNPDDPVSVLSNLVSNLVVLQVVLVVQVVVVVVVDDPDCSSVVSNVVSVVSVVVSCVPPVD

Sequence (91 aa):
MNELEWDLAAFSLENQFDQEQTKEFLEIYFEGKITEENRKKILIYQICQDFLWTLWTVLKEEHGENFGDYGKIRYQRALHLLEVMEYEYRN

Organism: NCBI:txid1226633